Protein AF-A0AAE7E6X8-F1 (afdb_monomer)

Radius of gyration: 22.73 Å; Cα contacts (8 Å, |Δi|>4): 65; chains: 1; bounding box: 58×55×48 Å

Structure (mmCIF, N/CA/C/O backbone):
data_AF-A0AAE7E6X8-F1
#
_entry.id   AF-A0AAE7E6X8-F1
#
loop_
_atom_site.group_PDB
_atom_site.id
_atom_site.type_symbol
_atom_site.label_atom_id
_atom_site.label_alt_id
_atom_site.label_comp_id
_atom_site.label_asym_id
_atom_site.label_entity_id
_atom_site.label_seq_id
_atom_site.pdbx_PDB_ins_code
_atom_site.Cartn_x
_atom_site.Cartn_y
_atom_site.Cartn_z
_atom_site.occupancy
_atom_site.B_iso_or_equiv
_atom_site.auth_seq_id
_atom_site.auth_comp_id
_atom_site.auth_asym_id
_atom_site.auth_atom_id
_atom_site.pdbx_PDB_model_num
ATOM 1 N N . MET A 1 1 ? 29.024 -34.732 -14.686 1.00 49.53 1 MET A N 1
ATOM 2 C CA . MET A 1 1 ? 29.272 -33.303 -14.395 1.00 49.53 1 MET A CA 1
ATOM 3 C C . MET A 1 1 ? 28.091 -32.492 -14.897 1.00 49.53 1 MET A C 1
ATOM 5 O O . MET A 1 1 ? 27.782 -32.559 -16.081 1.00 49.53 1 MET A O 1
ATOM 9 N N . THR A 1 2 ? 27.394 -31.794 -14.006 1.00 57.28 2 THR A N 1
ATOM 10 C CA . THR A 1 2 ? 26.251 -30.928 -14.328 1.00 57.28 2 THR A CA 1
ATOM 11 C C . THR A 1 2 ? 26.770 -29.635 -14.958 1.00 57.28 2 THR A C 1
ATOM 13 O O . THR A 1 2 ? 27.606 -28.957 -14.367 1.00 57.28 2 THR A O 1
ATOM 16 N N . LYS A 1 3 ? 26.327 -29.299 -16.175 1.00 62.47 3 LYS A N 1
ATOM 17 C CA . LYS A 1 3 ? 26.681 -28.024 -16.818 1.00 62.47 3 LYS A CA 1
ATOM 18 C C . LYS A 1 3 ? 25.852 -26.905 -16.187 1.00 62.47 3 LYS A C 1
ATOM 20 O O . LYS A 1 3 ? 24.629 -26.935 -16.281 1.00 62.47 3 LYS A O 1
ATOM 25 N N . PHE A 1 4 ? 26.511 -25.925 -15.577 1.00 61.03 4 PHE A N 1
ATOM 26 C CA . PHE A 1 4 ? 25.871 -24.693 -15.124 1.00 61.03 4 PHE A CA 1
ATOM 27 C C . PHE A 1 4 ? 25.921 -23.655 -16.244 1.00 61.03 4 PHE A C 1
ATOM 29 O O . PHE A 1 4 ? 26.974 -23.417 -16.833 1.00 61.03 4 PHE A O 1
ATOM 36 N N . ILE A 1 5 ? 24.768 -23.067 -16.556 1.00 74.44 5 ILE A N 1
ATOM 37 C CA . ILE A 1 5 ? 24.642 -21.986 -17.532 1.00 74.44 5 ILE A CA 1
ATOM 38 C C . ILE A 1 5 ? 24.451 -20.697 -16.739 1.00 74.44 5 ILE A C 1
ATOM 40 O O . ILE A 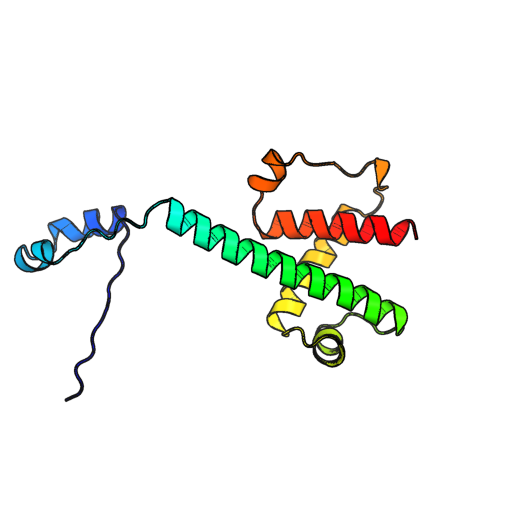1 5 ? 23.480 -20.571 -15.995 1.00 74.44 5 ILE A O 1
ATOM 44 N N . TYR A 1 6 ? 25.373 -19.752 -16.904 1.00 72.81 6 TYR A N 1
ATOM 45 C CA . TYR A 1 6 ? 25.287 -18.424 -16.304 1.00 72.81 6 TYR A CA 1
ATOM 46 C C . TYR A 1 6 ? 24.842 -17.409 -17.355 1.00 72.81 6 TYR A C 1
ATOM 48 O O . TYR A 1 6 ? 25.250 -17.482 -18.515 1.00 72.81 6 TYR A O 1
ATOM 56 N N . ARG A 1 7 ? 24.003 -16.459 -16.936 1.00 74.12 7 ARG A N 1
ATOM 57 C CA . ARG A 1 7 ? 23.569 -15.318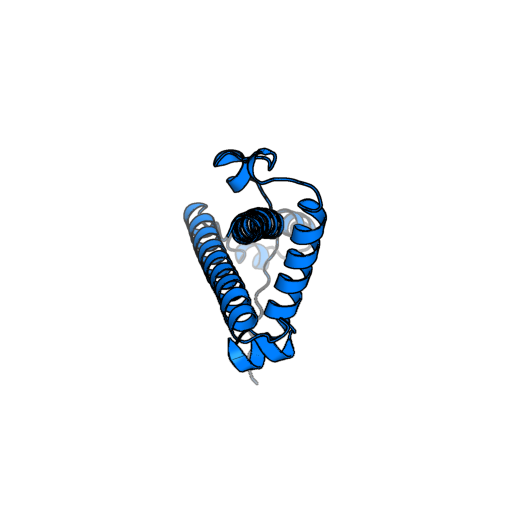 -17.743 1.00 74.12 7 ARG A CA 1
ATOM 58 C C . ARG A 1 7 ? 24.104 -14.042 -17.099 1.00 74.12 7 ARG A C 1
ATOM 60 O O . ARG A 1 7 ? 23.901 -13.844 -15.906 1.00 74.12 7 ARG A O 1
ATOM 67 N N . LEU A 1 8 ? 24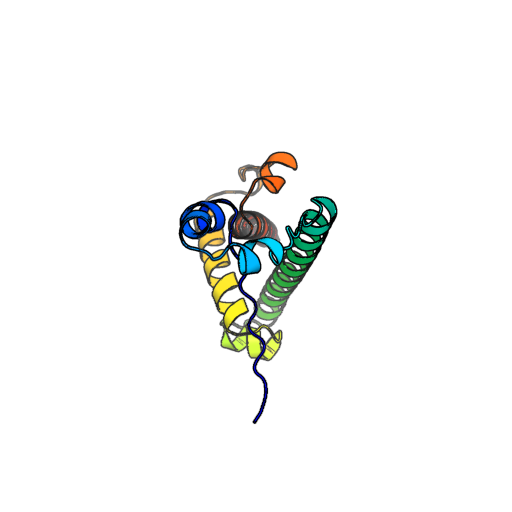.777 -13.211 -17.891 1.00 72.38 8 LEU A N 1
ATOM 68 C CA . LEU A 1 8 ? 25.315 -11.920 -17.473 1.00 72.38 8 LEU A CA 1
ATOM 69 C C . LEU A 1 8 ? 24.514 -10.817 -18.173 1.00 72.38 8 LEU A C 1
ATOM 71 O O . LEU A 1 8 ? 24.531 -10.738 -19.401 1.00 72.38 8 LEU A O 1
ATOM 75 N N . ASP A 1 9 ? 23.794 -10.007 -17.404 1.00 76.25 9 ASP A N 1
ATOM 76 C CA . ASP A 1 9 ? 23.049 -8.854 -17.910 1.00 76.25 9 ASP A CA 1
ATOM 77 C C . ASP A 1 9 ? 23.837 -7.584 -17.538 1.00 76.25 9 ASP A C 1
ATOM 79 O O . ASP A 1 9 ? 24.039 -7.312 -16.359 1.00 76.25 9 ASP A O 1
ATOM 83 N N . LEU A 1 10 ? 24.323 -6.846 -18.543 1.00 74.44 10 LEU A N 1
ATOM 84 C CA . LEU A 1 10 ? 25.129 -5.626 -18.386 1.00 74.44 10 LEU A CA 1
ATOM 85 C C . LEU A 1 10 ? 24.357 -4.415 -18.918 1.00 74.44 10 LEU A C 1
ATOM 87 O O . LEU A 1 10 ? 23.671 -4.513 -19.942 1.00 74.44 10 LEU A O 1
ATOM 91 N N . THR A 1 11 ? 24.506 -3.263 -18.270 1.00 77.06 11 THR A N 1
ATOM 92 C CA . THR A 1 11 ? 24.044 -1.980 -18.813 1.00 77.06 11 THR A CA 1
ATOM 93 C C . THR A 1 11 ? 24.946 -1.509 -19.968 1.00 77.06 11 THR A C 1
ATOM 95 O O . THR A 1 11 ? 26.074 -1.988 -20.117 1.00 77.06 11 THR A O 1
ATOM 98 N N . PRO A 1 12 ? 24.490 -0.571 -20.825 1.00 73.62 12 PRO A N 1
ATOM 99 C CA . PRO A 1 12 ? 25.308 -0.047 -21.923 1.00 73.62 12 PRO A CA 1
ATOM 100 C C . PRO A 1 12 ? 26.611 0.618 -21.457 1.00 73.62 12 PRO A C 1
ATOM 102 O O . PRO A 1 12 ? 27.605 0.588 -22.182 1.00 73.62 12 PRO A O 1
ATOM 105 N N . GLU A 1 13 ? 26.596 1.211 -20.264 1.00 76.50 13 GLU A N 1
ATOM 106 C CA . GLU A 1 13 ? 27.733 1.892 -19.640 1.00 76.50 13 GLU A CA 1
ATOM 107 C C . GLU A 1 13 ? 28.755 0.879 -19.116 1.00 76.50 13 GLU A C 1
ATOM 109 O O . GLU A 1 13 ? 29.915 0.925 -19.522 1.00 76.50 13 GLU A O 1
ATOM 114 N N . GLU A 1 14 ? 28.310 -0.118 -18.344 1.00 76.12 14 GLU A N 1
ATOM 115 C CA . GLU A 1 14 ? 29.166 -1.219 -17.875 1.00 76.12 14 GLU A CA 1
ATOM 116 C C . GLU A 1 14 ? 29.765 -2.001 -19.050 1.00 76.12 14 GLU A C 1
ATOM 118 O O . GLU A 1 14 ? 30.951 -2.328 -19.062 1.00 76.12 14 GLU A O 1
ATOM 123 N N . LEU A 1 15 ? 28.973 -2.264 -20.095 1.00 77.19 15 LEU A N 1
ATOM 124 C CA . LEU A 1 15 ? 29.471 -2.939 -21.290 1.00 77.19 15 LEU A CA 1
ATOM 125 C C . LEU A 1 15 ? 30.610 -2.150 -21.942 1.00 77.19 15 LEU A C 1
ATOM 127 O O . LEU A 1 15 ? 31.555 -2.763 -22.430 1.00 77.19 15 LEU A O 1
ATOM 131 N N . LYS A 1 16 ? 30.538 -0.814 -21.955 1.00 76.88 16 LYS A N 1
ATOM 132 C CA . LYS A 1 16 ? 31.563 0.050 -22.552 1.00 76.88 16 LYS A CA 1
ATOM 133 C C . LYS A 1 16 ? 32.884 -0.028 -21.785 1.00 76.88 16 LYS A C 1
ATOM 135 O O . LYS A 1 16 ? 33.927 -0.088 -22.423 1.00 76.88 16 LYS A O 1
ATOM 140 N N . GLU A 1 17 ? 32.836 -0.102 -20.457 1.00 78.38 17 GLU A N 1
ATOM 141 C CA . GLU A 1 17 ? 34.025 -0.262 -19.607 1.00 78.38 17 GLU A CA 1
ATOM 142 C C . GLU A 1 17 ? 34.688 -1.642 -19.743 1.00 78.38 17 GLU A C 1
ATOM 144 O O . GLU A 1 17 ? 35.910 -1.770 -19.642 1.00 78.38 17 GLU A O 1
ATOM 149 N N . PHE A 1 18 ? 33.894 -2.687 -19.991 1.00 72.12 18 PHE A N 1
ATOM 150 C CA . PHE A 1 18 ? 34.395 -4.052 -20.173 1.00 72.12 18 PHE A CA 1
ATOM 151 C C . PHE A 1 18 ? 34.799 -4.377 -21.613 1.00 72.12 18 PHE A C 1
ATOM 153 O O . PHE A 1 18 ? 35.558 -5.323 -21.830 1.00 72.12 18 PHE A O 1
ATOM 160 N N . LYS A 1 19 ? 34.322 -3.600 -22.592 1.00 68.81 19 LYS A N 1
ATOM 161 C CA . LYS A 1 19 ? 34.517 -3.853 -24.025 1.00 68.81 19 LYS A CA 1
ATOM 162 C C . LYS A 1 19 ? 35.989 -3.938 -24.417 1.00 68.81 19 LYS A C 1
ATOM 164 O O . LYS A 1 19 ? 36.344 -4.794 -25.218 1.00 68.81 19 LYS A O 1
ATOM 169 N N . ASP A 1 20 ? 36.824 -3.101 -23.809 1.00 69.88 20 ASP A N 1
ATOM 170 C CA . ASP A 1 20 ? 38.256 -3.014 -24.114 1.00 69.88 20 ASP A CA 1
ATOM 171 C C . ASP A 1 20 ? 39.076 -4.152 -23.479 1.00 69.88 20 ASP A C 1
ATOM 173 O O . ASP A 1 20 ? 40.232 -4.363 -23.835 1.00 69.88 20 ASP A O 1
ATOM 177 N N . LYS A 1 21 ? 38.483 -4.899 -22.538 1.00 74.50 21 LYS A N 1
ATOM 178 C CA . LYS A 1 21 ? 39.124 -6.011 -21.815 1.00 74.50 21 LYS A CA 1
ATOM 179 C C . LYS A 1 21 ? 38.600 -7.385 -22.240 1.00 74.50 21 LYS A C 1
ATOM 181 O O . LYS A 1 21 ? 39.090 -8.393 -21.732 1.00 74.50 21 LYS A O 1
ATOM 186 N N . LEU A 1 22 ? 37.587 -7.440 -23.109 1.00 72.75 22 LEU A N 1
ATOM 187 C CA . LEU A 1 22 ? 36.947 -8.686 -23.524 1.00 72.75 22 LEU A CA 1
ATOM 188 C C . LEU A 1 22 ? 37.486 -9.190 -24.862 1.00 72.75 22 LEU A C 1
ATOM 190 O O . LEU A 1 22 ? 37.721 -8.419 -25.788 1.00 72.75 22 LEU A O 1
ATOM 194 N N . ASP A 1 23 ? 37.610 -10.510 -24.971 1.00 74.94 23 ASP A N 1
ATOM 195 C CA . ASP A 1 23 ? 38.074 -11.169 -26.187 1.00 74.94 23 ASP A CA 1
ATOM 196 C C . ASP A 1 23 ? 37.082 -10.989 -27.355 1.00 74.94 23 ASP A C 1
ATOM 198 O O . ASP A 1 23 ? 35.857 -10.996 -27.173 1.00 74.94 23 ASP A O 1
ATOM 202 N N . VAL A 1 24 ? 37.604 -10.860 -28.576 1.00 66.56 24 VAL A N 1
ATOM 203 C CA . VAL A 1 24 ? 36.831 -10.557 -29.795 1.00 66.56 24 VAL A CA 1
ATOM 204 C C . VAL A 1 24 ? 35.807 -11.658 -30.092 1.00 66.56 24 VAL A C 1
ATOM 206 O O . VAL A 1 24 ? 34.681 -11.374 -30.505 1.00 66.56 24 VAL A O 1
ATOM 209 N N . GLU A 1 25 ? 36.138 -12.916 -29.793 1.00 66.94 25 GLU A N 1
ATOM 210 C CA . GLU A 1 25 ? 35.216 -14.051 -29.940 1.00 66.94 25 GLU A CA 1
ATOM 211 C C . GLU A 1 25 ? 34.027 -14.014 -28.965 1.00 66.94 25 GLU A C 1
ATOM 213 O O . GLU A 1 25 ? 32.944 -14.520 -29.280 1.00 66.94 25 GLU A O 1
ATOM 218 N N . LEU A 1 26 ? 34.199 -13.415 -27.781 1.00 68.38 26 LEU A N 1
ATOM 219 C CA . LEU A 1 26 ? 33.113 -13.198 -26.819 1.00 68.38 26 LEU A CA 1
ATOM 220 C C . LEU A 1 26 ? 32.276 -11.982 -27.212 1.00 68.38 26 LEU A C 1
ATOM 222 O O . LEU A 1 26 ? 31.054 -12.009 -27.058 1.00 68.38 26 LEU A O 1
ATOM 226 N N . LEU A 1 27 ? 32.914 -10.962 -27.792 1.00 66.62 27 LEU A N 1
ATOM 227 C CA . LEU A 1 27 ? 32.234 -9.771 -28.290 1.00 66.62 27 LEU A CA 1
ATOM 228 C C . LEU A 1 27 ? 31.182 -10.105 -29.358 1.00 66.62 27 LEU A C 1
ATOM 230 O O . LEU A 1 27 ? 30.072 -9.576 -29.321 1.00 66.62 27 LEU A O 1
ATOM 234 N N . ILE A 1 28 ? 31.496 -11.050 -30.249 1.00 67.31 28 ILE A N 1
ATOM 235 C CA . ILE A 1 28 ? 30.593 -11.526 -31.313 1.00 67.31 28 ILE A CA 1
ATOM 236 C C . ILE A 1 28 ? 29.348 -12.237 -30.744 1.00 67.31 28 ILE A C 1
ATOM 238 O O . ILE A 1 28 ? 28.307 -12.296 -31.400 1.00 67.31 28 ILE A O 1
ATOM 242 N N . LYS A 1 29 ? 29.417 -12.757 -29.512 1.00 70.56 29 LYS A N 1
ATOM 243 C CA . LYS A 1 29 ? 28.306 -13.465 -28.855 1.00 70.56 29 LYS A CA 1
ATOM 244 C C . LYS A 1 29 ? 27.366 -12.539 -28.080 1.00 70.56 29 LYS A C 1
ATOM 246 O O . LYS A 1 29 ? 26.298 -12.999 -27.667 1.00 70.56 29 LYS A O 1
ATOM 251 N N . PHE A 1 30 ? 27.704 -11.258 -27.887 1.00 66.62 30 PHE A N 1
ATOM 252 C CA . PHE A 1 30 ? 26.762 -10.322 -27.273 1.00 66.62 30 PHE A CA 1
ATOM 253 C C . PHE A 1 30 ? 25.582 -10.075 -28.199 1.00 66.62 30 PHE A C 1
ATOM 255 O O . PHE A 1 30 ? 25.707 -9.549 -29.303 1.00 66.62 30 PHE A O 1
ATOM 262 N N . LYS A 1 31 ? 24.395 -10.392 -27.696 1.00 67.06 31 LYS A N 1
ATOM 263 C CA . LYS A 1 31 ? 23.142 -10.023 -28.335 1.00 67.06 31 LYS A CA 1
ATOM 264 C C . LYS A 1 31 ? 22.588 -8.806 -27.616 1.00 67.06 31 LYS A C 1
ATOM 266 O O . LYS A 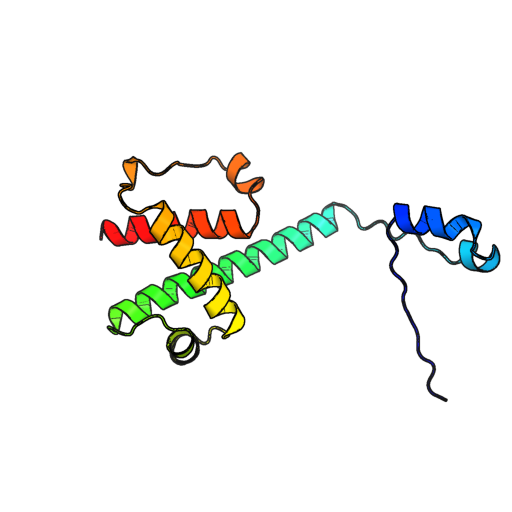1 31 ? 22.220 -8.902 -26.448 1.00 67.06 31 LYS A O 1
ATOM 271 N N . LYS A 1 32 ? 22.492 -7.670 -28.309 1.00 64.25 32 LYS A N 1
ATOM 272 C CA . LYS A 1 32 ? 21.741 -6.524 -27.790 1.00 64.25 32 LYS A CA 1
ATOM 273 C C . LYS A 1 32 ? 20.272 -6.936 -27.694 1.00 64.25 32 LYS A C 1
ATOM 275 O O . LYS A 1 32 ? 19.638 -7.234 -28.706 1.00 64.25 32 LYS A O 1
ATOM 280 N N . ILE A 1 33 ? 19.747 -7.010 -26.476 1.00 65.12 33 ILE A N 1
ATOM 281 C CA . ILE A 1 33 ? 18.325 -7.253 -26.243 1.00 65.12 33 ILE A CA 1
ATOM 282 C C . ILE A 1 33 ? 17.669 -5.886 -26.095 1.00 65.12 33 ILE A C 1
ATOM 284 O O . ILE A 1 33 ? 17.655 -5.304 -25.015 1.00 65.12 33 ILE A O 1
ATOM 288 N N . GLU A 1 34 ? 17.136 -5.360 -27.192 1.00 60.31 34 GLU A N 1
ATOM 289 C CA . GLU A 1 34 ? 16.268 -4.189 -27.130 1.00 60.31 34 GLU A CA 1
ATOM 290 C C . GLU A 1 34 ? 14.887 -4.639 -26.651 1.00 60.31 34 GLU A C 1
ATOM 292 O O . GLU A 1 34 ? 14.119 -5.290 -27.366 1.00 60.31 34 GLU A O 1
ATOM 297 N N . ILE A 1 35 ? 14.581 -4.347 -25.389 1.00 61.09 35 ILE A N 1
ATOM 298 C CA . ILE A 1 35 ? 13.227 -4.508 -24.872 1.00 61.09 35 ILE A CA 1
ATOM 299 C C . ILE A 1 35 ? 12.425 -3.332 -25.423 1.00 61.09 35 ILE A C 1
ATOM 301 O O . ILE A 1 35 ? 12.701 -2.184 -25.093 1.00 61.09 35 ILE A O 1
ATOM 305 N N . SER A 1 36 ? 11.437 -3.613 -26.273 1.00 70.69 36 SER A N 1
ATOM 306 C CA . SER A 1 36 ? 10.556 -2.574 -26.815 1.00 70.69 36 SER A CA 1
ATOM 307 C C . SER A 1 36 ? 9.916 -1.761 -25.686 1.00 70.69 36 SER A C 1
ATOM 309 O O . SER A 1 36 ? 9.416 -2.368 -24.734 1.00 70.69 36 SER A O 1
ATOM 311 N N . GLU A 1 37 ? 9.810 -0.442 -25.842 1.00 68.38 37 GLU A N 1
ATOM 312 C CA . GLU A 1 37 ? 9.112 0.449 -24.898 1.00 68.38 37 GLU A CA 1
ATOM 313 C C . GLU A 1 37 ? 7.710 -0.072 -24.553 1.00 68.38 37 GLU A C 1
ATOM 315 O O . GLU A 1 37 ? 7.354 -0.177 -23.385 1.00 68.38 37 GLU A O 1
ATOM 320 N N . LYS A 1 38 ? 6.977 -0.601 -25.544 1.00 69.25 38 LYS A N 1
ATOM 321 C CA . LYS A 1 38 ? 5.665 -1.246 -25.341 1.00 69.25 38 LYS A CA 1
ATOM 322 C C . LYS A 1 38 ? 5.678 -2.389 -24.311 1.00 69.25 38 LYS A C 1
ATOM 324 O O . LYS A 1 38 ? 4.702 -2.575 -23.587 1.00 69.25 38 LYS A O 1
ATOM 329 N N . LYS A 1 39 ? 6.761 -3.172 -24.238 1.00 65.69 39 LYS A N 1
ATOM 330 C CA . LYS A 1 39 ? 6.926 -4.247 -23.238 1.00 65.69 39 LYS A CA 1
ATOM 331 C C . LYS A 1 39 ? 7.244 -3.672 -21.863 1.00 65.69 39 LYS A C 1
ATOM 333 O O . LYS A 1 39 ? 6.682 -4.151 -20.883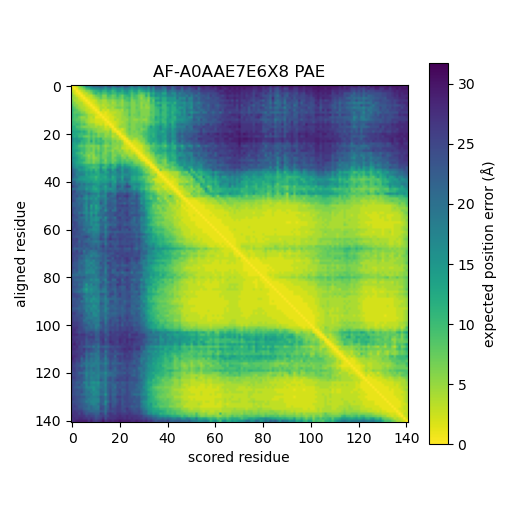 1.00 65.69 39 LYS A O 1
ATOM 338 N N . ILE A 1 40 ? 8.088 -2.642 -21.796 1.00 69.56 40 ILE A N 1
ATOM 339 C CA . ILE A 1 40 ? 8.394 -1.926 -20.550 1.00 69.56 40 ILE A CA 1
ATOM 340 C C . ILE A 1 40 ? 7.107 -1.317 -19.980 1.00 69.56 40 ILE A C 1
ATOM 342 O O . ILE A 1 40 ? 6.785 -1.541 -18.815 1.00 69.56 40 ILE A O 1
ATOM 346 N N . ASP A 1 41 ? 6.313 -0.650 -20.814 1.00 68.88 41 ASP A N 1
ATOM 347 C CA . ASP A 1 41 ? 5.040 -0.045 -20.420 1.00 68.88 41 ASP A CA 1
ATOM 348 C C . ASP A 1 41 ? 4.011 -1.089 -19.999 1.00 68.88 41 ASP A C 1
ATOM 350 O O . ASP A 1 41 ? 3.322 -0.916 -18.994 1.00 68.88 41 ASP A O 1
ATOM 354 N N . SER A 1 42 ? 3.923 -2.211 -20.717 1.00 58.53 42 SER A N 1
ATOM 355 C CA . SER A 1 42 ? 3.049 -3.319 -20.326 1.00 58.53 42 SER A CA 1
ATOM 356 C C . SER A 1 42 ? 3.439 -3.898 -18.963 1.00 58.53 42 SER A C 1
ATOM 358 O O . SER A 1 42 ? 2.559 -4.235 -18.170 1.00 58.53 42 SER A O 1
ATOM 360 N N . MET A 1 43 ? 4.737 -4.013 -18.669 1.00 65.31 43 MET A N 1
ATOM 361 C CA . MET A 1 43 ? 5.226 -4.488 -17.373 1.00 65.31 43 MET A CA 1
ATOM 362 C C . MET A 1 43 ? 4.958 -3.472 -16.258 1.00 65.31 43 MET A C 1
ATOM 364 O O . MET A 1 43 ? 4.500 -3.865 -15.183 1.00 65.31 43 MET A O 1
ATOM 368 N N . LYS A 1 44 ? 5.166 -2.175 -16.519 1.00 70.06 44 LYS A N 1
ATOM 369 C CA . LYS A 1 44 ? 4.833 -1.088 -15.585 1.00 70.06 44 LYS A CA 1
ATOM 370 C C . LYS A 1 44 ? 3.340 -1.079 -15.257 1.00 70.06 44 LYS A C 1
ATOM 372 O O . LYS A 1 44 ? 2.992 -1.088 -14.080 1.00 70.06 44 LYS A O 1
ATOM 377 N N . LYS A 1 45 ? 2.469 -1.178 -16.269 1.00 71.69 45 LYS A N 1
ATOM 378 C CA . LYS A 1 45 ? 1.007 -1.269 -16.098 1.00 71.69 45 LYS A CA 1
ATOM 379 C C . LYS A 1 45 ? 0.592 -2.504 -15.298 1.00 71.69 45 LYS A C 1
ATOM 381 O O . LYS A 1 45 ? -0.227 -2.416 -14.391 1.00 71.69 45 LYS A O 1
ATOM 386 N N . ALA A 1 46 ? 1.173 -3.668 -15.583 1.00 63.88 46 ALA A N 1
ATOM 387 C CA . ALA A 1 46 ? 0.872 -4.879 -14.820 1.00 63.88 46 ALA A CA 1
ATOM 388 C C . ALA A 1 46 ? 1.318 -4.767 -13.349 1.00 63.88 46 ALA A C 1
ATOM 390 O O . ALA A 1 46 ? 0.643 -5.278 -12.455 1.00 63.88 46 ALA A O 1
ATOM 391 N N . SER A 1 47 ? 2.443 -4.094 -13.093 1.00 74.12 47 SER A N 1
ATOM 392 C CA . SER A 1 47 ? 2.931 -3.819 -11.741 1.00 74.12 47 SER A CA 1
ATOM 393 C C . SER A 1 47 ? 2.021 -2.833 -11.003 1.00 74.12 47 SER A C 1
ATOM 395 O O . SER A 1 47 ? 1.593 -3.122 -9.886 1.00 74.12 47 SER A O 1
ATOM 397 N N . SER A 1 48 ? 1.637 -1.722 -11.642 1.00 76.75 48 SER A N 1
ATOM 398 C CA . SER A 1 48 ? 0.757 -0.712 -11.041 1.00 76.75 48 SER A CA 1
ATOM 399 C C . SER A 1 48 ? -0.612 -1.287 -10.680 1.00 76.75 48 SER A C 1
ATOM 401 O O . SER A 1 48 ? -1.078 -1.078 -9.565 1.00 76.75 48 SER A O 1
ATOM 403 N N . VAL A 1 49 ? -1.205 -2.109 -11.552 1.00 82.50 49 VAL A N 1
ATOM 404 C CA . VAL A 1 49 ? -2.485 -2.788 -11.283 1.00 82.50 49 VAL A CA 1
ATOM 405 C C . VAL A 1 49 ? -2.392 -3.700 -10.056 1.00 82.50 49 VAL A C 1
ATOM 407 O O . VAL A 1 49 ? -3.287 -3.707 -9.212 1.00 82.50 49 VAL A O 1
ATOM 410 N N . LYS A 1 50 ? -1.297 -4.458 -9.906 1.00 83.75 50 LYS A N 1
ATOM 411 C CA . LYS A 1 50 ? -1.091 -5.315 -8.724 1.00 83.75 50 LYS A CA 1
ATOM 412 C C . LYS A 1 50 ? -0.949 -4.496 -7.443 1.00 83.75 50 LYS A C 1
ATOM 414 O O . LYS A 1 50 ? -1.449 -4.907 -6.395 1.00 83.75 50 LYS A O 1
ATOM 419 N N . ILE A 1 51 ? -0.271 -3.357 -7.518 1.00 85.25 51 ILE A N 1
ATOM 420 C CA . ILE A 1 51 ? -0.065 -2.457 -6.380 1.00 85.25 51 ILE A CA 1
ATOM 421 C C . ILE A 1 51 ? -1.387 -1.806 -5.969 1.00 85.25 51 ILE A C 1
ATOM 423 O O . ILE A 1 51 ? -1.720 -1.820 -4.786 1.00 85.25 51 ILE A O 1
ATOM 427 N N . GLU A 1 52 ? -2.182 -1.333 -6.929 1.00 86.31 52 GLU A N 1
ATOM 428 C CA . GLU A 1 52 ? -3.521 -0.786 -6.683 1.00 86.31 52 GLU A CA 1
ATOM 429 C C . GLU A 1 52 ? -4.462 -1.835 -6.077 1.00 86.31 52 GLU A C 1
ATOM 431 O O . GLU A 1 52 ? -5.136 -1.558 -5.086 1.00 86.31 52 GLU A O 1
ATOM 436 N N . ALA A 1 53 ? -4.458 -3.066 -6.596 1.00 86.94 53 ALA A N 1
ATOM 437 C CA . ALA A 1 53 ? -5.248 -4.159 -6.030 1.00 86.94 53 ALA A CA 1
ATOM 438 C C . ALA A 1 53 ? -4.826 -4.495 -4.589 1.00 86.94 53 ALA A C 1
ATOM 440 O O . ALA A 1 53 ? -5.671 -4.753 -3.730 1.00 86.94 53 ALA A O 1
ATOM 441 N N . THR A 1 54 ? -3.522 -4.463 -4.306 1.00 89.25 54 THR A N 1
ATOM 442 C CA . THR A 1 54 ? -2.987 -4.716 -2.961 1.00 89.25 54 THR A CA 1
ATOM 443 C C . THR A 1 54 ? -3.355 -3.591 -1.993 1.00 89.25 54 THR A C 1
ATOM 445 O O . THR A 1 54 ? -3.771 -3.882 -0.873 1.00 89.25 54 THR A O 1
ATOM 448 N N . ARG A 1 55 ? -3.273 -2.328 -2.434 1.00 91.56 55 ARG A N 1
ATOM 449 C CA . ARG A 1 55 ? -3.710 -1.154 -1.665 1.00 91.56 55 ARG A CA 1
ATOM 450 C C . ARG A 1 55 ? -5.193 -1.249 -1.315 1.00 91.56 55 ARG A C 1
ATOM 452 O O . ARG A 1 55 ? -5.530 -1.223 -0.138 1.00 91.56 55 ARG A O 1
ATOM 459 N N . ARG A 1 56 ? -6.066 -1.456 -2.306 1.00 90.44 56 ARG A N 1
ATOM 460 C CA . ARG A 1 56 ? -7.516 -1.584 -2.071 1.00 90.44 56 ARG A CA 1
ATOM 461 C C . ARG A 1 56 ? -7.841 -2.733 -1.123 1.00 90.44 56 ARG A C 1
ATOM 463 O O . ARG A 1 56 ? -8.713 -2.616 -0.269 1.00 90.44 56 ARG A O 1
ATOM 470 N N . LYS A 1 57 ? -7.121 -3.857 -1.237 1.00 90.75 57 LYS A N 1
ATOM 471 C CA . LYS A 1 57 ? -7.259 -4.968 -0.287 1.00 90.75 57 LYS A CA 1
ATOM 472 C C . LYS A 1 57 ? -6.909 -4.521 1.134 1.00 90.75 57 LYS A C 1
ATOM 474 O O . LYS A 1 57 ? -7.617 -4.897 2.064 1.00 90.75 57 LYS A O 1
ATOM 479 N N . PHE A 1 58 ? -5.835 -3.754 1.305 1.00 93.44 58 PHE A N 1
ATOM 480 C CA . PHE A 1 58 ? -5.430 -3.211 2.598 1.00 93.44 58 PHE A CA 1
ATOM 481 C C . PHE A 1 58 ? -6.480 -2.245 3.168 1.00 93.44 58 PHE A C 1
ATOM 483 O O . PHE A 1 58 ? -6.922 -2.468 4.289 1.00 93.44 58 PHE A O 1
ATOM 490 N N . GLU A 1 59 ? -6.968 -1.279 2.389 1.00 92.19 59 GLU A N 1
ATOM 491 C CA . GLU A 1 59 ? -8.025 -0.328 2.792 1.00 92.19 59 GLU A CA 1
ATOM 492 C C . GLU A 1 59 ? -9.308 -1.040 3.236 1.00 92.19 59 GLU A C 1
ATOM 494 O O . GLU A 1 59 ? -9.772 -0.855 4.359 1.00 92.19 59 GLU A O 1
ATOM 499 N N . ASN A 1 60 ? -9.817 -1.968 2.420 1.00 91.31 60 ASN A N 1
ATOM 500 C CA . ASN A 1 60 ? -10.987 -2.775 2.777 1.00 91.31 60 ASN A CA 1
ATOM 501 C C . ASN A 1 60 ? -10.766 -3.591 4.060 1.00 91.31 60 ASN A C 1
ATOM 503 O O . ASN A 1 60 ? -11.700 -3.866 4.813 1.00 91.31 60 ASN A O 1
ATOM 507 N N . SER A 1 61 ? -9.523 -4.004 4.316 1.00 91.56 61 SER A N 1
ATOM 508 C CA . SER A 1 61 ? -9.176 -4.732 5.536 1.00 91.56 61 SER A CA 1
ATOM 509 C C . SER A 1 61 ? -9.164 -3.824 6.760 1.00 91.56 61 SER A C 1
ATOM 511 O O . SER A 1 61 ? -9.557 -4.281 7.830 1.00 91.56 61 SER A O 1
ATOM 513 N N . LEU A 1 62 ? -8.750 -2.561 6.615 1.00 92.06 62 LEU A N 1
ATOM 514 C CA . LEU A 1 62 ? -8.844 -1.567 7.684 1.00 92.06 62 LEU A CA 1
ATOM 515 C C . LEU A 1 62 ? -10.304 -1.330 8.074 1.00 92.06 62 LEU A C 1
ATOM 517 O O . LEU A 1 62 ? -10.621 -1.430 9.258 1.00 92.06 62 LEU A O 1
ATOM 521 N N . LEU A 1 63 ? -11.192 -1.125 7.094 1.00 90.69 63 LEU A N 1
ATOM 522 C CA . LEU A 1 63 ? -12.634 -0.964 7.332 1.00 90.69 63 LEU A CA 1
ATOM 523 C C . LEU A 1 63 ? -13.212 -2.162 8.090 1.00 90.69 63 LEU A C 1
ATOM 525 O O . LEU A 1 63 ? -13.825 -2.011 9.145 1.00 90.69 63 LEU A O 1
ATOM 529 N N . ARG A 1 64 ? -12.923 -3.378 7.617 1.00 90.56 64 ARG A N 1
ATOM 530 C CA . ARG A 1 64 ? -13.404 -4.612 8.250 1.00 90.56 64 ARG A CA 1
ATOM 531 C C . ARG A 1 64 ? -12.896 -4.786 9.684 1.00 90.56 64 ARG A C 1
ATOM 533 O O . ARG A 1 64 ? -13.619 -5.285 10.542 1.00 90.56 64 ARG A O 1
ATOM 540 N N . LEU A 1 65 ? -11.641 -4.422 9.953 1.00 90.62 65 LEU A N 1
ATOM 541 C CA . LEU A 1 65 ? -11.078 -4.487 11.305 1.00 90.62 65 LEU A CA 1
ATOM 542 C C . LEU A 1 65 ? -11.691 -3.418 12.222 1.00 90.62 65 LEU A C 1
ATOM 544 O O . LEU A 1 65 ? -11.986 -3.724 13.378 1.00 90.62 65 LEU A O 1
ATOM 548 N N . LYS A 1 66 ? -11.960 -2.216 11.696 1.00 89.81 66 LYS A N 1
ATOM 549 C CA . LYS A 1 66 ? -12.664 -1.132 12.398 1.00 89.81 66 LYS A CA 1
ATOM 550 C C . LYS A 1 66 ? -14.080 -1.559 12.800 1.00 89.81 66 LYS A C 1
ATOM 552 O O . LYS A 1 66 ? -14.431 -1.426 13.970 1.00 89.81 66 LYS A O 1
ATOM 557 N N . GLU A 1 67 ? -14.845 -2.171 11.893 1.00 90.44 67 GLU A N 1
ATOM 558 C CA . GLU A 1 67 ? -16.175 -2.740 12.183 1.00 90.44 67 GLU A CA 1
ATOM 559 C C . GLU A 1 67 ? -16.136 -3.782 13.312 1.00 90.44 67 GLU A C 1
ATOM 561 O O . GLU A 1 67 ? -17.013 -3.826 14.174 1.00 90.44 67 GLU A O 1
ATOM 566 N N . GLN A 1 68 ? -15.086 -4.605 13.341 1.00 90.56 68 GLN A N 1
ATOM 567 C CA . GLN A 1 68 ? -14.886 -5.635 14.363 1.00 90.56 68 GLN A CA 1
ATOM 568 C C . GLN A 1 68 ? -14.286 -5.096 15.670 1.00 90.56 68 GLN A C 1
ATOM 570 O O . GLN A 1 68 ? -14.107 -5.869 16.611 1.00 90.56 68 GLN A O 1
ATOM 575 N N . LYS A 1 69 ? -13.980 -3.791 15.751 1.00 90.12 69 LYS A N 1
ATOM 576 C CA . LYS A 1 69 ? -13.280 -3.146 16.877 1.00 90.12 69 LYS A CA 1
ATOM 577 C C . LYS A 1 69 ? -11.930 -3.806 17.192 1.00 90.12 69 LYS A C 1
ATOM 579 O O . LYS A 1 69 ? -11.540 -3.930 18.351 1.00 90.12 69 LYS A O 1
ATOM 584 N N . ILE A 1 70 ? -11.223 -4.248 16.152 1.00 90.69 70 ILE A N 1
ATOM 585 C CA . ILE A 1 70 ? -9.901 -4.869 16.242 1.00 90.69 70 ILE A CA 1
ATOM 586 C C . ILE A 1 70 ? -8.857 -3.882 15.727 1.00 90.69 70 ILE A C 1
ATOM 588 O O . ILE A 1 70 ? -9.005 -3.312 14.649 1.00 90.69 70 ILE A O 1
ATOM 592 N N . GLU A 1 71 ? -7.753 -3.726 16.456 1.00 89.75 71 GLU A N 1
ATOM 593 C CA . GLU A 1 71 ? -6.660 -2.868 16.000 1.00 89.75 71 GLU A CA 1
ATOM 594 C C . GLU A 1 71 ? -5.980 -3.419 14.731 1.00 89.75 71 GLU A C 1
ATOM 596 O O . GLU A 1 71 ? -5.681 -4.623 14.657 1.00 89.75 71 GLU A O 1
ATOM 601 N N . PRO A 1 72 ? -5.653 -2.561 13.747 1.00 88.31 72 PRO A N 1
ATOM 602 C CA . PRO A 1 72 ? -4.993 -2.955 12.506 1.00 88.31 72 PRO A CA 1
ATOM 603 C C . PRO A 1 72 ? -3.491 -3.215 12.704 1.00 88.31 72 PRO A C 1
ATOM 605 O O . PRO A 1 72 ? -2.623 -2.519 12.185 1.00 88.31 72 PRO A O 1
ATOM 608 N N . THR A 1 73 ? -3.158 -4.263 13.454 1.00 92.06 73 THR A N 1
ATOM 609 C CA . THR A 1 73 ? -1.778 -4.737 13.622 1.00 92.06 73 THR A CA 1
ATOM 610 C C . THR A 1 73 ? -1.370 -5.664 12.475 1.00 92.06 73 THR A C 1
ATOM 612 O O . THR A 1 73 ? -2.213 -6.285 11.823 1.00 92.06 73 THR A O 1
ATOM 615 N N . GLN A 1 74 ? -0.061 -5.846 12.254 1.00 92.56 74 GLN A N 1
ATOM 616 C CA . GLN A 1 74 ? 0.434 -6.800 11.247 1.00 92.56 74 GLN A CA 1
ATOM 617 C C . GLN A 1 74 ? -0.122 -8.218 11.464 1.00 92.56 74 GLN A C 1
ATOM 619 O O . GLN A 1 74 ? -0.438 -8.914 10.498 1.00 92.56 74 GLN A O 1
ATOM 624 N N . TYR A 1 75 ? -0.269 -8.632 12.727 1.00 93.00 75 TYR A N 1
ATOM 625 C CA . TYR A 1 75 ? -0.847 -9.922 13.094 1.00 93.00 75 TYR A CA 1
ATOM 626 C C . TYR A 1 75 ? -2.332 -10.010 12.720 1.00 93.00 75 TYR A C 1
ATOM 628 O O . TYR A 1 75 ? -2.743 -10.978 12.080 1.00 93.00 75 TYR A O 1
ATOM 636 N N . ASN A 1 76 ? -3.128 -8.989 13.045 1.00 91.88 76 ASN A N 1
ATOM 637 C CA . ASN A 1 76 ? -4.562 -8.984 12.751 1.00 91.88 76 ASN A CA 1
ATOM 638 C C . ASN A 1 76 ? -4.837 -8.905 11.242 1.00 91.88 76 ASN A C 1
ATOM 640 O O . ASN A 1 76 ? -5.675 -9.647 10.732 1.00 91.88 76 ASN A O 1
ATOM 644 N N . LEU A 1 77 ? -4.065 -8.110 10.497 1.00 92.50 77 LEU A N 1
ATOM 645 C CA . LEU A 1 77 ? -4.137 -8.061 9.032 1.00 92.50 77 LEU A CA 1
ATOM 646 C C . LEU A 1 77 ? -3.781 -9.411 8.393 1.00 92.50 77 LEU A C 1
ATOM 648 O O . LEU A 1 77 ? -4.399 -9.829 7.411 1.00 92.50 77 LEU A O 1
ATOM 652 N N . ARG A 1 78 ? -2.824 -10.146 8.971 1.00 92.31 78 ARG A N 1
ATOM 653 C CA . ARG A 1 78 ? -2.525 -11.512 8.529 1.00 92.31 78 ARG A CA 1
ATOM 654 C C . ARG A 1 78 ? -3.680 -12.462 8.837 1.00 92.31 78 ARG A C 1
ATOM 656 O O . ARG A 1 78 ? -4.104 -13.195 7.948 1.00 92.31 78 ARG A O 1
ATOM 663 N N . LYS A 1 79 ? -4.183 -12.438 10.071 1.00 91.81 79 LYS A N 1
ATOM 664 C CA . LYS A 1 79 ? -5.198 -13.368 10.581 1.00 91.81 79 LYS A CA 1
ATOM 665 C C . LYS A 1 79 ? -6.561 -13.198 9.906 1.00 91.81 79 LYS A C 1
ATOM 667 O O . LYS A 1 79 ? -7.169 -14.193 9.530 1.00 91.81 79 LYS A O 1
ATOM 672 N N . TYR A 1 80 ? -7.028 -11.962 9.738 1.00 89.44 80 TYR A N 1
ATOM 673 C CA . TYR A 1 80 ? -8.400 -11.677 9.296 1.00 89.44 80 TYR A CA 1
ATOM 674 C C . TYR A 1 80 ? -8.513 -11.297 7.813 1.00 89.44 80 TYR A C 1
ATOM 676 O O . TYR A 1 80 ? -9.570 -11.491 7.212 1.00 89.44 80 TYR A O 1
ATOM 684 N N . ALA A 1 81 ? -7.433 -10.796 7.204 1.00 87.50 81 ALA A N 1
ATOM 685 C CA . ALA A 1 81 ? -7.423 -10.333 5.813 1.00 87.50 81 ALA A CA 1
ATOM 686 C C . ALA A 1 81 ? -6.439 -11.082 4.896 1.00 87.50 81 ALA A C 1
ATOM 688 O O . ALA A 1 81 ? -6.377 -10.824 3.687 1.00 87.50 81 ALA A O 1
ATOM 689 N N . ASN A 1 82 ? -5.673 -12.034 5.443 1.00 91.69 82 ASN A N 1
ATOM 690 C CA . ASN A 1 82 ? -4.661 -12.794 4.713 1.00 91.69 82 ASN A CA 1
ATOM 691 C C . ASN A 1 82 ? -3.705 -11.878 3.918 1.00 91.69 82 ASN A C 1
ATOM 693 O O . ASN A 1 82 ? -3.435 -12.089 2.730 1.00 91.69 82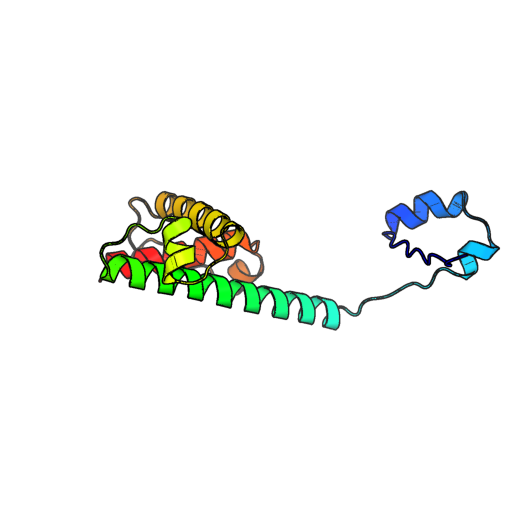 ASN A O 1
ATOM 697 N N . ILE A 1 83 ? -3.247 -10.799 4.556 1.00 92.00 83 ILE A N 1
ATOM 698 C CA . ILE A 1 83 ? -2.190 -9.920 4.040 1.00 92.00 83 ILE A CA 1
ATOM 699 C C . ILE A 1 83 ? -0.855 -10.422 4.602 1.00 92.00 83 ILE A C 1
ATOM 701 O O . ILE A 1 83 ? -0.779 -10.840 5.756 1.00 92.00 83 ILE A O 1
ATOM 705 N N . SER A 1 84 ? 0.197 -10.487 3.783 1.00 93.50 84 SER A N 1
ATOM 706 C CA . SER A 1 84 ? 1.516 -10.933 4.255 1.00 93.50 84 SER A CA 1
ATOM 707 C C . SER A 1 84 ? 2.112 -9.932 5.246 1.00 93.50 84 SER A C 1
ATOM 709 O O . SER A 1 84 ? 1.842 -8.739 5.163 1.00 93.50 84 SER A O 1
ATOM 711 N N . TYR A 1 85 ? 2.970 -10.394 6.158 1.00 92.69 85 TYR A N 1
ATOM 712 C CA . TYR A 1 85 ? 3.637 -9.509 7.120 1.00 92.69 85 TYR A CA 1
ATOM 713 C C . TYR A 1 85 ? 4.438 -8.393 6.442 1.00 92.69 85 TYR A C 1
ATOM 715 O O . TYR A 1 85 ? 4.390 -7.248 6.881 1.00 92.69 85 TYR A O 1
ATOM 723 N N . THR A 1 86 ? 5.126 -8.707 5.341 1.00 93.25 86 THR A N 1
ATOM 724 C CA . THR A 1 86 ? 5.911 -7.733 4.571 1.00 93.25 86 THR A CA 1
ATOM 725 C C . THR A 1 86 ? 5.031 -6.645 3.967 1.00 93.25 86 THR A C 1
ATOM 727 O O . THR A 1 86 ? 5.334 -5.462 4.103 1.00 93.25 86 THR A O 1
ATOM 730 N N . THR A 1 87 ? 3.911 -7.031 3.354 1.00 91.06 87 THR A N 1
ATOM 731 C CA . THR A 1 87 ? 2.937 -6.089 2.801 1.00 91.06 87 THR A CA 1
ATOM 732 C C . THR A 1 87 ? 2.274 -5.281 3.914 1.00 91.06 87 THR A C 1
ATOM 734 O O . THR A 1 87 ? 2.246 -4.059 3.825 1.00 91.06 87 THR A O 1
ATOM 737 N N . SER A 1 88 ? 1.817 -5.923 4.992 1.00 92.38 88 SER A N 1
ATOM 738 C CA . SER A 1 88 ? 1.215 -5.237 6.141 1.00 92.38 88 SER A CA 1
ATOM 739 C C . SER A 1 88 ? 2.161 -4.199 6.737 1.00 92.38 88 SER A C 1
ATOM 741 O O . SER A 1 88 ? 1.743 -3.076 6.981 1.00 92.38 88 SER A O 1
ATOM 743 N N . LYS A 1 89 ? 3.442 -4.540 6.935 1.00 94.00 89 LYS A N 1
ATOM 744 C CA . LYS A 1 89 ? 4.448 -3.600 7.440 1.00 94.00 89 LYS A CA 1
ATOM 745 C C . LYS A 1 89 ? 4.576 -2.382 6.525 1.00 94.00 89 LYS A C 1
ATOM 747 O O . LYS A 1 89 ? 4.433 -1.264 7.005 1.00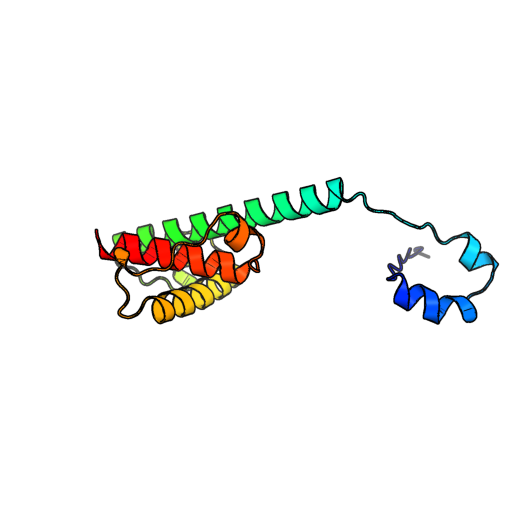 94.00 89 LYS A O 1
ATOM 752 N N . LYS A 1 90 ? 4.772 -2.609 5.219 1.00 93.12 90 LYS A N 1
ATOM 753 C CA . LYS A 1 90 ? 4.907 -1.533 4.228 1.00 93.12 90 LYS A CA 1
ATOM 754 C C . LYS A 1 90 ? 3.700 -0.592 4.252 1.00 93.12 90 LYS A C 1
ATOM 756 O O . LYS A 1 90 ? 3.866 0.613 4.372 1.00 93.12 90 LYS A O 1
ATOM 761 N N . TYR A 1 91 ? 2.489 -1.129 4.131 1.00 92.69 91 TYR A N 1
ATOM 762 C CA . TYR A 1 91 ? 1.290 -0.295 4.030 1.00 92.69 91 TYR A CA 1
ATOM 763 C C . TYR A 1 91 ? 0.916 0.382 5.354 1.00 92.69 91 TYR A C 1
ATOM 765 O O . TYR A 1 91 ? 0.397 1.489 5.318 1.00 92.69 91 TYR A O 1
ATOM 773 N N . LEU A 1 92 ? 1.237 -0.209 6.511 1.00 93.44 92 LEU A N 1
ATOM 774 C CA . LEU A 1 92 ? 1.098 0.474 7.802 1.00 93.44 92 LEU A CA 1
ATOM 775 C C . LEU A 1 92 ? 2.081 1.643 7.956 1.00 93.44 92 LEU A C 1
ATOM 777 O O . LEU A 1 92 ? 1.732 2.649 8.562 1.00 93.44 92 LEU A O 1
ATOM 781 N N . GLU A 1 93 ? 3.303 1.532 7.430 1.00 94.31 93 GLU A N 1
ATOM 782 C CA . GLU A 1 93 ? 4.254 2.653 7.411 1.00 94.31 93 GLU A CA 1
ATOM 783 C C . GLU A 1 93 ? 3.750 3.790 6.512 1.00 94.31 93 GLU A C 1
ATOM 785 O O . GLU A 1 93 ? 3.741 4.940 6.943 1.00 94.31 93 GLU A O 1
ATOM 790 N N . LEU A 1 94 ?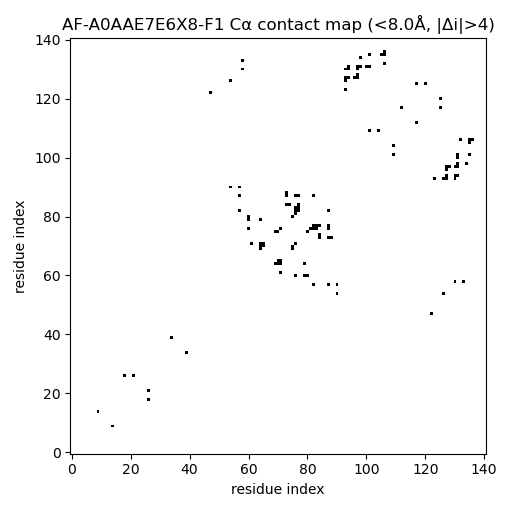 3.246 3.467 5.315 1.00 93.38 94 LEU A N 1
ATOM 791 C CA . LEU A 1 94 ? 2.637 4.456 4.414 1.00 93.38 94 LEU A CA 1
ATOM 792 C C . LEU A 1 94 ? 1.386 5.101 5.026 1.00 93.38 94 LEU A C 1
ATOM 794 O O . LEU A 1 94 ? 1.207 6.308 4.902 1.00 93.38 94 LEU A O 1
ATOM 798 N N . LEU A 1 95 ? 0.557 4.319 5.724 1.00 93.25 95 LEU A N 1
ATOM 799 C CA . LEU A 1 95 ? -0.629 4.817 6.420 1.00 93.25 95 LEU A CA 1
ATOM 800 C C . LEU A 1 95 ? -0.257 5.855 7.482 1.00 93.25 95 LEU A C 1
ATOM 802 O O . LEU A 1 95 ? -0.851 6.922 7.511 1.00 93.25 95 LEU A O 1
ATOM 806 N N . LYS A 1 96 ? 0.770 5.591 8.299 1.00 92.75 96 LYS A N 1
ATOM 807 C CA . LYS A 1 96 ? 1.248 6.557 9.303 1.00 92.75 96 LYS A CA 1
ATOM 808 C C . LYS A 1 96 ? 1.725 7.863 8.676 1.00 92.75 96 LYS A C 1
ATOM 810 O O . LYS A 1 96 ? 1.553 8.926 9.264 1.00 92.75 96 LYS A O 1
ATOM 815 N N . ILE A 1 97 ? 2.367 7.791 7.510 1.00 92.31 97 ILE A N 1
ATOM 816 C CA . ILE A 1 97 ? 2.789 8.990 6.777 1.00 92.31 97 ILE A CA 1
ATOM 817 C C . ILE A 1 97 ? 1.552 9.759 6.306 1.00 92.31 97 ILE A C 1
ATOM 819 O O . ILE A 1 97 ? 1.449 10.947 6.588 1.00 92.31 97 ILE A O 1
ATOM 823 N N . ALA A 1 98 ? 0.589 9.073 5.685 1.00 90.50 98 ALA A N 1
ATOM 824 C CA . ALA A 1 98 ? -0.666 9.675 5.241 1.00 90.50 98 ALA A CA 1
ATOM 825 C C . ALA A 1 98 ? -1.433 10.339 6.402 1.00 90.50 98 ALA A C 1
ATOM 827 O O . ALA A 1 98 ? -1.808 11.502 6.294 1.00 90.50 98 ALA A O 1
ATOM 828 N N . GLU A 1 99 ? -1.589 9.650 7.538 1.00 90.19 99 GLU A N 1
ATOM 829 C CA . GLU A 1 99 ? -2.218 10.181 8.760 1.00 90.19 99 GLU A CA 1
ATOM 830 C C . GLU A 1 99 ? -1.534 11.460 9.258 1.00 90.19 99 GLU A C 1
ATOM 832 O O . GLU A 1 99 ? -2.204 12.412 9.657 1.00 90.19 99 GLU A O 1
ATOM 837 N N . ASN A 1 100 ? -0.198 11.499 9.229 1.00 90.19 100 ASN A N 1
ATOM 838 C CA . ASN A 1 100 ? 0.559 12.685 9.621 1.00 90.19 100 ASN A CA 1
ATOM 839 C C . ASN A 1 100 ? 0.386 13.835 8.623 1.00 90.19 100 ASN A C 1
ATOM 841 O O . ASN A 1 100 ? 0.280 14.982 9.052 1.00 90.19 100 ASN A O 1
ATOM 845 N N . ASN A 1 101 ? 0.333 13.538 7.323 1.00 87.44 101 ASN A N 1
ATOM 846 C CA . ASN A 1 101 ? 0.181 14.541 6.274 1.00 87.44 101 ASN A CA 1
ATOM 847 C C . ASN A 1 101 ? -1.184 15.231 6.334 1.00 87.44 101 ASN A C 1
ATOM 849 O O . ASN A 1 101 ? -1.254 16.448 6.196 1.00 87.44 101 ASN A O 1
ATOM 853 N N . ILE A 1 102 ? -2.261 14.484 6.590 1.00 87.06 102 ILE A N 1
ATOM 854 C CA . ILE A 1 102 ? -3.620 15.045 6.679 1.00 87.06 102 ILE A CA 1
ATOM 855 C C . ILE A 1 102 ? -3.959 15.612 8.058 1.00 87.06 102 ILE A C 1
ATOM 857 O O . ILE A 1 102 ? -5.066 16.107 8.271 1.00 87.06 102 ILE A O 1
ATOM 861 N N . LYS A 1 103 ? -3.048 15.525 9.030 1.00 85.00 103 LYS A N 1
ATOM 862 C CA . LYS A 1 103 ? -3.321 15.942 10.403 1.00 85.00 103 LYS A CA 1
ATOM 863 C C . LYS A 1 103 ? -3.644 17.439 10.454 1.00 85.00 103 LYS A C 1
ATOM 865 O O . LYS A 1 103 ? -2.767 18.282 10.304 1.00 85.00 103 LYS A O 1
ATOM 870 N N . GLY A 1 104 ? -4.911 17.764 10.714 1.00 73.75 104 GLY A N 1
ATOM 871 C CA . GLY A 1 104 ? -5.402 19.148 10.741 1.00 73.75 104 GLY A CA 1
ATOM 872 C C . GLY A 1 104 ? -5.779 19.719 9.368 1.00 73.75 104 GLY A C 1
ATOM 873 O O . GLY A 1 104 ? -6.093 20.903 9.276 1.00 73.75 104 GLY A O 1
ATOM 874 N N . ILE A 1 105 ? -5.781 18.893 8.321 1.00 80.44 105 ILE A N 1
ATOM 875 C CA . ILE A 1 105 ? -6.273 19.231 6.984 1.00 80.44 105 ILE A CA 1
ATOM 876 C C . ILE A 1 105 ? -7.713 18.718 6.855 1.00 80.44 105 ILE A C 1
ATOM 878 O O . ILE A 1 105 ? -8.022 17.601 7.261 1.00 80.44 105 ILE A O 1
ATOM 882 N N . SER A 1 106 ? -8.607 19.536 6.297 1.00 73.56 106 SER A N 1
ATOM 883 C CA . SER A 1 106 ? -9.950 19.101 5.896 1.00 73.56 106 SER A CA 1
ATOM 884 C C . SER A 1 106 ? -9.949 18.662 4.434 1.00 73.56 106 SER A C 1
ATOM 886 O O . SER A 1 106 ? -9.132 19.132 3.642 1.00 73.56 106 SER A O 1
ATOM 888 N N . LYS A 1 107 ? -10.900 17.811 4.041 1.00 72.62 107 LYS A N 1
ATOM 889 C CA . LYS A 1 107 ? -11.001 17.293 2.669 1.00 72.62 107 LYS A CA 1
ATOM 890 C C . LYS A 1 107 ? -11.032 18.389 1.602 1.00 72.62 107 LYS A C 1
ATOM 892 O O . LYS A 1 107 ? -10.349 18.276 0.592 1.00 72.62 107 LYS A O 1
ATOM 897 N N . ASN A 1 108 ? -11.744 19.485 1.864 1.00 71.00 108 ASN A N 1
ATOM 898 C CA . ASN A 1 108 ? -11.840 20.630 0.949 1.00 71.00 108 ASN A CA 1
ATOM 899 C C . ASN A 1 108 ? -10.509 21.379 0.754 1.00 71.00 108 ASN A C 1
ATOM 901 O O . ASN A 1 108 ? -10.351 22.091 -0.233 1.00 71.00 108 ASN A O 1
ATOM 905 N N . ASN A 1 109 ? -9.568 21.221 1.687 1.00 73.94 109 ASN A N 1
ATOM 906 C CA . ASN A 1 109 ? -8.243 21.835 1.649 1.00 73.94 109 ASN A CA 1
ATOM 907 C C . ASN A 1 109 ? -7.145 20.844 1.226 1.00 73.94 109 ASN A C 1
ATOM 909 O O . ASN A 1 109 ? -5.978 21.230 1.141 1.00 73.94 109 ASN A O 1
ATOM 913 N N . HIS A 1 110 ? -7.484 19.572 0.989 1.00 81.50 110 HIS A N 1
ATOM 914 C CA . HIS A 1 110 ? -6.529 18.589 0.487 1.00 81.50 110 HIS A CA 1
ATOM 915 C C . HIS A 1 110 ? -6.200 18.891 -0.974 1.00 81.50 110 HIS A C 1
ATOM 917 O O . HIS A 1 110 ? -7.086 19.165 -1.787 1.00 81.50 110 HIS A O 1
ATOM 923 N N . ARG A 1 111 ? -4.907 18.874 -1.312 1.00 79.75 111 ARG A N 1
ATOM 924 C CA . ARG A 1 111 ? -4.450 19.181 -2.668 1.00 79.75 111 ARG A CA 1
ATOM 925 C C . ARG A 1 111 ? -4.976 18.120 -3.629 1.00 79.75 111 ARG A C 1
ATOM 927 O O . ARG A 1 111 ? -4.605 16.954 -3.549 1.00 79.75 111 ARG A O 1
ATOM 934 N N . VAL A 1 112 ? -5.781 18.539 -4.595 1.00 81.62 112 VAL A N 1
ATOM 935 C CA . VAL A 1 112 ? -6.164 17.678 -5.714 1.00 81.62 112 VAL A CA 1
ATOM 936 C C . VAL A 1 112 ? -5.031 17.708 -6.733 1.00 81.62 112 VAL A C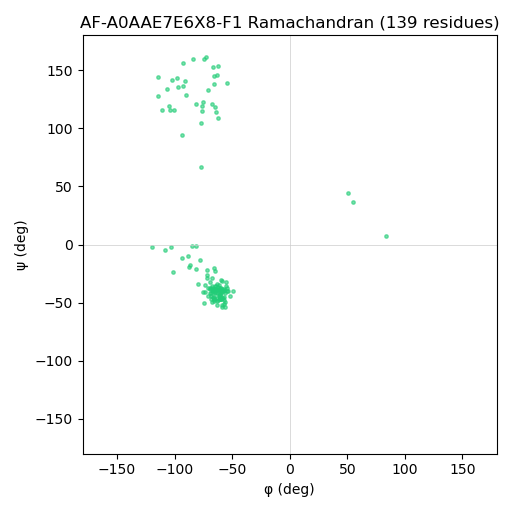 1
ATOM 938 O O . VAL A 1 112 ? -4.649 18.783 -7.187 1.00 81.62 112 VAL A O 1
ATOM 941 N N . LEU A 1 113 ? -4.461 16.539 -7.027 1.00 82.25 113 LEU A N 1
ATOM 942 C CA . LEU A 1 113 ? -3.448 16.382 -8.067 1.00 82.25 113 LEU A CA 1
ATOM 943 C C . LEU A 1 113 ? -4.123 16.034 -9.392 1.00 82.25 113 LEU A C 1
ATOM 945 O O . LEU A 1 113 ? -5.059 15.229 -9.421 1.00 82.25 113 LEU A O 1
ATOM 949 N N . ASP A 1 114 ? -3.615 16.601 -10.481 1.00 84.12 114 ASP A N 1
ATOM 950 C CA . ASP A 1 114 ? -4.074 16.278 -11.830 1.00 84.12 114 ASP A CA 1
ATOM 951 C C . ASP A 1 114 ? -3.553 14.904 -12.287 1.00 84.12 114 ASP A C 1
ATOM 953 O O . ASP A 1 114 ? -2.536 14.399 -11.808 1.00 84.12 114 ASP A O 1
ATOM 957 N N . GLU A 1 115 ? -4.202 14.300 -13.291 1.00 78.19 115 GLU A N 1
ATOM 958 C CA . GLU A 1 115 ? -3.817 12.978 -13.824 1.00 78.19 115 GLU A CA 1
ATOM 959 C C . GLU A 1 115 ? -2.348 12.908 -14.276 1.00 78.19 115 GLU A C 1
ATOM 961 O O . GLU A 1 115 ? -1.709 11.861 -14.157 1.00 78.19 115 GLU A O 1
ATOM 966 N N . LYS A 1 116 ? -1.802 14.025 -14.775 1.00 80.69 116 LYS A N 1
ATOM 967 C CA . LYS A 1 116 ? -0.394 14.132 -15.185 1.00 80.69 116 LYS A CA 1
ATOM 968 C C . LYS A 1 116 ? 0.549 14.125 -13.987 1.00 80.69 116 LYS A C 1
ATOM 970 O O . LYS A 1 116 ? 1.525 13.385 -14.003 1.00 80.69 116 LYS A O 1
ATOM 975 N N . GLU A 1 117 ? 0.223 14.878 -12.938 1.00 80.88 117 GLU A N 1
ATOM 976 C CA . GLU A 1 117 ? 1.016 14.908 -11.706 1.00 80.88 117 GLU A CA 1
ATOM 977 C C . GLU A 1 117 ? 1.017 13.525 -11.039 1.00 80.88 117 GLU A C 1
ATOM 979 O O . GLU A 1 117 ? 2.064 13.023 -10.644 1.00 80.88 117 GLU A O 1
ATOM 984 N N . ILE A 1 118 ? -0.137 12.847 -11.001 1.00 77.69 118 ILE A N 1
ATOM 985 C CA . ILE A 1 118 ? -0.262 11.489 -10.446 1.00 77.69 118 ILE A CA 1
ATOM 986 C C . ILE A 1 118 ? 0.560 10.466 -11.245 1.00 77.69 118 ILE A C 1
ATOM 988 O O . ILE A 1 118 ? 1.068 9.499 -10.672 1.00 77.69 118 ILE A O 1
ATOM 992 N N . ALA A 1 119 ? 0.675 10.643 -12.564 1.00 75.19 119 ALA A N 1
ATOM 993 C CA . ALA A 1 119 ? 1.450 9.752 -13.423 1.00 75.19 119 ALA A CA 1
ATOM 994 C C . ALA A 1 119 ? 2.970 9.904 -13.237 1.00 75.19 119 ALA A C 1
ATOM 996 O O . ALA A 1 119 ? 3.702 8.946 -13.492 1.00 75.19 119 ALA A O 1
ATOM 997 N N . GLU A 1 120 ? 3.430 11.077 -12.798 1.00 82.00 120 GLU A N 1
ATOM 998 C CA . GLU A 1 120 ? 4.844 11.381 -12.547 1.00 82.00 120 GLU A CA 1
ATOM 999 C C . GLU A 1 120 ? 5.308 10.983 -11.138 1.00 82.00 120 GLU A C 1
ATOM 1001 O O . GLU A 1 120 ? 6.508 10.829 -10.912 1.00 82.00 120 GLU A O 1
ATOM 1006 N N . LEU A 1 121 ? 4.377 10.766 -10.202 1.00 81.94 121 LEU A N 1
ATOM 1007 C CA . LEU A 1 121 ? 4.700 10.349 -8.839 1.00 81.94 121 LEU A CA 1
ATOM 1008 C C . LEU A 1 121 ? 5.377 8.978 -8.778 1.00 81.94 121 LEU A C 1
ATOM 1010 O O . LEU A 1 121 ? 5.020 8.025 -9.484 1.00 81.94 121 LEU A O 1
ATOM 1014 N N . GLU A 1 122 ? 6.286 8.839 -7.814 1.00 85.06 122 GLU A N 1
ATOM 1015 C CA . GLU A 1 122 ? 6.768 7.526 -7.427 1.00 85.06 122 GLU A CA 1
ATOM 1016 C C . GLU A 1 122 ? 5.625 6.663 -6.879 1.00 85.06 122 GLU A C 1
ATOM 1018 O O . GLU A 1 122 ? 4.632 7.126 -6.316 1.00 85.06 122 GLU A O 1
ATOM 1023 N N . ILE A 1 123 ? 5.786 5.347 -7.012 1.00 83.25 123 ILE A N 1
ATOM 1024 C CA . ILE A 1 123 ? 4.774 4.358 -6.626 1.00 83.25 123 ILE A CA 1
ATOM 1025 C C . ILE A 1 123 ? 4.322 4.525 -5.166 1.00 83.25 123 ILE A C 1
ATOM 1027 O O . ILE A 1 123 ? 3.141 4.339 -4.865 1.00 83.25 123 ILE A O 1
ATOM 1031 N N . ASN A 1 124 ? 5.254 4.815 -4.254 1.00 86.00 124 ASN A N 1
ATOM 1032 C CA . ASN A 1 124 ? 4.933 4.967 -2.837 1.00 86.00 124 ASN A CA 1
ATOM 1033 C C . ASN A 1 124 ? 4.190 6.280 -2.574 1.00 86.00 124 ASN A C 1
ATOM 1035 O O . ASN A 1 124 ? 3.205 6.251 -1.844 1.00 86.00 124 ASN A O 1
ATOM 1039 N N . ASP A 1 125 ? 4.588 7.376 -3.220 1.00 87.00 125 ASP A N 1
ATOM 1040 C CA . ASP A 1 125 ? 3.934 8.682 -3.084 1.00 87.00 125 ASP A CA 1
ATOM 1041 C C . ASP A 1 125 ? 2.506 8.642 -3.622 1.00 87.00 125 ASP A C 1
ATOM 1043 O O . ASP A 1 125 ? 1.575 9.101 -2.963 1.00 87.00 125 ASP A O 1
ATOM 1047 N N . LYS A 1 126 ? 2.298 7.966 -4.760 1.00 87.69 126 LYS A N 1
ATOM 1048 C CA . LYS A 1 126 ? 0.953 7.690 -5.273 1.00 87.69 126 LYS A CA 1
ATOM 1049 C C . LYS A 1 126 ? 0.120 6.880 -4.272 1.00 87.69 126 LYS A C 1
ATOM 1051 O O . LYS A 1 126 ? -1.065 7.147 -4.102 1.00 87.69 126 LYS A O 1
ATOM 1056 N N . CYS A 1 127 ? 0.713 5.891 -3.595 1.00 87.56 127 CYS A N 1
ATOM 1057 C CA . CYS A 1 127 ? 0.003 5.136 -2.557 1.00 87.56 127 CYS A CA 1
ATOM 1058 C C . CYS A 1 127 ? -0.335 5.997 -1.335 1.00 87.56 127 CYS A C 1
ATOM 1060 O O . CYS A 1 127 ? -1.415 5.820 -0.782 1.00 87.56 127 CYS A O 1
ATOM 1062 N N . ILE A 1 128 ? 0.560 6.895 -0.917 1.00 90.81 128 ILE A N 1
ATOM 1063 C CA . ILE A 1 128 ? 0.320 7.817 0.199 1.00 90.81 128 ILE A CA 1
ATOM 1064 C C . ILE A 1 128 ? -0.839 8.746 -0.151 1.00 90.81 128 ILE A C 1
ATOM 1066 O O . ILE A 1 128 ? -1.816 8.768 0.586 1.00 90.81 128 ILE A O 1
ATOM 1070 N N . TYR A 1 129 ? -0.787 9.411 -1.307 1.00 89.69 129 TYR A N 1
ATOM 1071 C CA . TYR A 1 129 ? -1.843 10.310 -1.781 1.00 89.69 129 TYR A CA 1
ATOM 1072 C C . TYR A 1 129 ? -3.233 9.656 -1.770 1.00 89.69 129 TYR A C 1
ATOM 1074 O O . TYR A 1 129 ? -4.225 10.227 -1.322 1.00 89.69 129 TYR A O 1
ATOM 1082 N N . GLU A 1 130 ? -3.306 8.416 -2.240 1.00 89.44 130 GLU A N 1
ATOM 1083 C CA . GLU A 1 130 ? -4.548 7.654 -2.259 1.00 89.44 130 GLU A CA 1
ATOM 1084 C C . GLU A 1 130 ? -5.033 7.254 -0.852 1.00 89.44 130 GLU A C 1
ATOM 1086 O O . GLU A 1 130 ? -6.235 7.285 -0.589 1.00 89.44 130 GLU A O 1
ATOM 1091 N N . LEU A 1 131 ? -4.114 6.916 0.062 1.00 90.75 131 LEU A N 1
ATOM 1092 C CA . LEU A 1 131 ? -4.436 6.634 1.466 1.00 90.75 131 LEU A CA 1
ATOM 1093 C C . LEU A 1 131 ? -4.903 7.892 2.209 1.00 90.75 131 LEU A C 1
ATOM 1095 O O . LEU A 1 131 ? -5.810 7.804 3.029 1.00 90.75 131 LEU A O 1
ATOM 1099 N N . GLU A 1 132 ? -4.322 9.057 1.920 1.00 90.38 132 GLU A N 1
ATOM 1100 C CA . GLU A 1 132 ? -4.778 10.346 2.456 1.00 90.38 132 GLU A CA 1
ATOM 1101 C C . GLU A 1 132 ? -6.233 10.609 2.063 1.00 90.38 132 GLU A C 1
ATOM 1103 O O . GLU A 1 132 ? -7.055 10.950 2.912 1.00 90.38 132 GLU A O 1
ATOM 1108 N N . LYS A 1 133 ? -6.567 10.374 0.789 1.00 89.69 133 LYS A N 1
ATOM 1109 C CA . LYS A 1 133 ? -7.931 10.505 0.267 1.00 89.69 133 LYS A CA 1
ATOM 1110 C C . LYS A 1 133 ? -8.902 9.566 0.986 1.00 89.69 133 LYS A C 1
ATOM 1112 O O . LYS A 1 133 ? -9.947 10.008 1.452 1.00 89.69 133 LYS A O 1
ATOM 1117 N N . PHE A 1 134 ? -8.509 8.299 1.142 1.00 90.00 134 PHE A N 1
ATOM 1118 C CA . PHE A 1 134 ? -9.273 7.295 1.886 1.00 90.00 134 PHE A CA 1
ATOM 1119 C C . PHE A 1 134 ? -9.530 7.716 3.342 1.00 90.00 134 PHE A C 1
ATOM 1121 O O . PHE A 1 134 ? -10.654 7.617 3.826 1.00 90.00 134 PHE A O 1
ATOM 1128 N N . LEU A 1 135 ? -8.509 8.214 4.041 1.00 88.50 135 LEU A N 1
ATOM 1129 C CA . LEU A 1 135 ? -8.641 8.660 5.428 1.00 88.50 135 LEU A CA 1
ATOM 1130 C C . LEU A 1 135 ? -9.545 9.891 5.566 1.00 88.50 135 LEU A C 1
ATOM 1132 O O . LEU A 1 135 ? -10.321 9.969 6.513 1.00 88.50 135 LEU A O 1
ATOM 1136 N N . LEU A 1 136 ? -9.463 10.842 4.634 1.00 87.06 136 LEU A N 1
ATOM 1137 C CA . LEU A 1 136 ? -10.328 12.022 4.627 1.00 87.06 136 LEU A CA 1
ATOM 1138 C C . LEU A 1 136 ? -11.795 11.653 4.373 1.00 87.06 136 LEU A C 1
ATOM 1140 O O . LEU A 1 136 ? -12.675 12.212 5.022 1.00 87.06 136 LEU A O 1
ATOM 1144 N N . ASP A 1 137 ? -12.057 10.686 3.490 1.00 86.06 137 ASP A N 1
ATOM 1145 C CA . ASP A 1 137 ? -13.404 10.144 3.275 1.00 86.06 137 ASP A CA 1
ATOM 1146 C C . ASP A 1 137 ? -13.946 9.436 4.532 1.00 86.06 137 ASP A C 1
ATOM 1148 O O . ASP A 1 137 ? -15.131 9.540 4.841 1.00 86.06 137 ASP A O 1
ATOM 1152 N N . GLU A 1 138 ? -13.083 8.763 5.298 1.00 83.19 138 GLU A N 1
ATOM 1153 C CA . GLU A 1 138 ? -13.440 8.138 6.581 1.00 83.19 138 GLU A CA 1
ATOM 1154 C C . GLU A 1 138 ? -13.686 9.141 7.719 1.00 83.19 138 GLU A C 1
ATOM 1156 O O . GLU A 1 138 ? -14.325 8.782 8.704 1.00 83.19 138 GLU A O 1
ATOM 1161 N N . MET A 1 139 ? -13.161 10.368 7.635 1.00 78.31 139 MET A N 1
ATOM 1162 C CA . MET A 1 139 ? -13.382 11.412 8.648 1.00 78.31 139 MET A CA 1
ATOM 1163 C C . MET A 1 139 ? -14.725 12.136 8.483 1.00 78.31 139 MET A C 1
ATOM 1165 O O . MET A 1 139 ? -15.190 12.766 9.432 1.00 78.31 139 MET A O 1
ATOM 1169 N N . GLU A 1 140 ? -15.325 12.085 7.292 1.00 65.50 140 GLU A N 1
ATOM 1170 C CA . GLU A 1 140 ? -16.610 12.729 6.985 1.00 65.50 140 GLU A CA 1
ATOM 1171 C C . GLU A 1 140 ? -17.828 11.803 7.158 1.00 65.50 140 GLU A C 1
ATOM 1173 O O . GLU A 1 140 ? -18.955 12.301 7.155 1.00 65.50 140 GLU A O 1
ATOM 1178 N N . ASN A 1 141 ? -17.611 10.491 7.321 1.00 57.66 141 ASN A N 1
ATOM 1179 C CA . ASN A 1 141 ? -18.650 9.473 7.544 1.00 57.66 141 ASN A CA 1
ATOM 1180 C C . ASN A 1 141 ? -18.756 9.063 9.020 1.00 57.66 141 ASN A C 1
ATOM 1182 O O . ASN A 1 141 ? -19.901 8.851 9.480 1.00 57.66 141 ASN A O 1
#

Secondary structure (DSSP, 8-state):
-PPP-------HHHHHHHHTTS-HHHHTT-------HHHHHHHHHHHHHHHHHHHHHHHHHHHHHHHTT----HHHHHHHH---HHHHHHHHHHHHHHHHHTTT--GGGSPPPPHHHHHHS-HHHHHHHHHHHHHHHHHH-

Foldseek 3Di:
DDDDDDDDDDDPVRCVVCVVVDDPVVVVVDDPDDDDPVNVVVVVVVVLVVLVVLLVLLLVLCVVCVVVVHDLDLVSCCVPSVDHSVSSVLLVVLLVVLCVVCPVPAPVRQDDDDPVRLVPDDSSVNSSSVSNNSVNVVVVD

Organism: NCBI:txid873191

Sequence (141 aa):
MTKFIYRLDLTPEELKEFKDKLDVELLIKFKKIEISEKKIDSMKKASSVKIEATRRKFENSLLRLKEQKIEPTQYNLRKYANISYTTSKKYLELLKIAENNIKGISKNNHRVLDEKEIAELEINDKCIYELEKFLLDEMEN

Solvent-accessible surface area (backbone atoms only — not comparable to full-atom values): 8616 Å² total; per-residue (Å²): 135,87,85,83,85,86,86,87,89,72,54,79,65,60,46,58,72,46,54,86,78,52,56,70,79,59,59,73,67,65,71,88,80,82,77,52,66,72,56,55,50,52,51,50,52,55,50,51,53,54,50,52,54,51,48,52,52,49,53,56,39,48,54,55,28,55,77,69,73,42,73,87,42,51,66,46,38,30,74,78,59,72,40,54,61,71,56,38,50,54,54,52,54,40,46,54,50,20,55,60,71,44,62,92,58,52,69,93,71,53,84,82,75,52,76,67,60,56,69,71,44,55,75,66,57,47,50,26,57,52,47,34,52,53,52,45,57,62,72,78,108

pLDDT: mean 80.99, std 10.62, range [49.53, 94.31]

Mean predicted aligned error: 12.0 Å